Protein AF-A0A3C0J128-F1 (afdb_monomer)

Mean predicted aligned error: 6.25 Å

Radius of gyration: 17.54 Å; Cα contacts (8 Å, |Δi|>4): 218; chains: 1; bounding box: 42×37×59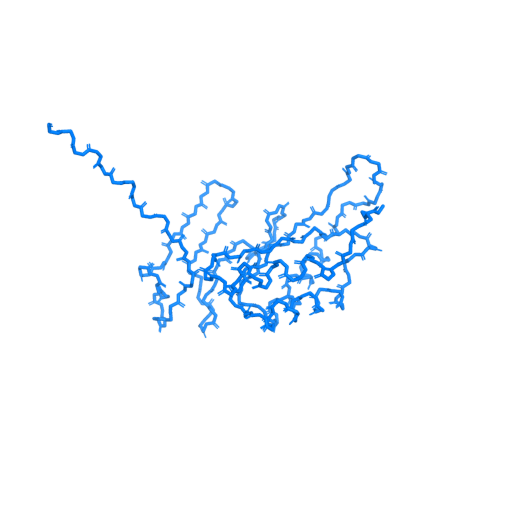 Å

Secondary structure (DSSP, 8-state):
-----HHHHHHHHHHHHHTT----EEEEE-TTTS-SHHHHHHHHHHHHHH-TTS-EEEEE---BTTB-PPPPPHHHHHHHHHHHHTT-S-EEE-SS--TTSS-EE-TTT--EEEEEETTTEEEE--BTTB-TTT--B----PPPPPPP----

Sequence (152 aa):
MCGGDLEPVLGSIRQAYESGRHVELTTLVVPGLNDSKDEMDALASWIARLSPDIPLHISRYFPSYRMTAPPTPMSTLQMCMETARARLHYVYVGNAGIPGGSDTVCPVCNETVIRRHGHARVELLLRGASCPACGAGIPVKLRGPEPTQDNN

Solvent-accessible surface area (backbone atoms only — not comparable to full-atom values): 9110 Å² total; per-residue (Å²): 133,83,94,69,70,64,63,66,54,57,52,49,54,49,51,46,44,76,69,73,45,92,61,73,46,76,47,75,34,37,69,96,75,54,55,47,68,66,52,32,39,53,51,28,49,55,45,33,73,79,38,32,76,48,36,40,35,41,32,66,35,62,62,51,92,93,49,81,58,68,52,41,53,70,68,49,53,51,51,40,50,57,47,26,48,77,46,26,60,39,54,35,33,75,78,50,96,50,89,77,20,58,37,43,48,37,83,86,78,61,49,74,30,32,47,49,58,76,96,81,42,75,47,80,51,43,54,83,54,17,34,69,88,81,59,50,78,46,100,65,85,74,82,70,80,76,78,77,81,79,88,126

Structure (mmCIF, N/CA/C/O backbone):
data_AF-A0A3C0J128-F1
#
_entry.id   AF-A0A3C0J128-F1
#
loop_
_atom_site.group_PDB
_atom_site.id
_atom_site.type_symbol
_atom_site.label_atom_id
_atom_site.label_alt_id
_atom_site.label_comp_id
_atom_site.label_asym_id
_atom_site.label_entity_id
_atom_site.label_seq_id
_atom_site.pdbx_PDB_ins_code
_atom_site.Cartn_x
_atom_site.Cartn_y
_atom_site.Cartn_z
_atom_site.occupancy
_atom_site.B_iso_or_equiv
_atom_site.auth_seq_id
_atom_site.auth_comp_id
_atom_site.auth_asym_id
_atom_site.auth_atom_id
_atom_site.pdbx_PDB_model_num
ATOM 1 N N . MET A 1 1 ? 18.105 -10.283 -10.671 1.00 49.62 1 MET A N 1
ATOM 2 C CA . MET A 1 1 ? 16.880 -10.768 -10.002 1.00 49.62 1 MET A CA 1
ATOM 3 C C . MET A 1 1 ? 17.283 -11.332 -8.649 1.00 49.62 1 MET A C 1
ATOM 5 O O . MET A 1 1 ? 18.360 -11.914 -8.571 1.00 49.62 1 MET A O 1
ATOM 9 N N . CYS A 1 2 ? 16.502 -11.099 -7.594 1.00 60.25 2 CYS A N 1
ATOM 10 C CA . CYS A 1 2 ? 16.779 -11.658 -6.267 1.00 60.25 2 CYS A CA 1
ATOM 11 C C . CYS A 1 2 ? 16.448 -13.158 -6.279 1.00 60.25 2 CYS A C 1
ATOM 13 O O . CYS A 1 2 ? 15.346 -13.520 -6.671 1.00 60.25 2 CYS A O 1
ATOM 15 N N . GLY A 1 3 ? 17.388 -14.022 -5.890 1.00 66.81 3 GLY A N 1
ATOM 16 C CA . GLY A 1 3 ? 17.231 -15.486 -5.919 1.00 66.81 3 GLY A CA 1
ATOM 17 C C . GLY A 1 3 ? 16.500 -16.066 -4.706 1.00 66.81 3 GLY A C 1
ATOM 18 O O . GLY A 1 3 ? 16.917 -17.099 -4.200 1.00 66.81 3 GLY A O 1
ATOM 19 N N . GLY A 1 4 ? 15.499 -15.357 -4.182 1.00 75.56 4 GLY A N 1
ATOM 20 C CA . GLY A 1 4 ? 14.719 -15.802 -3.027 1.00 75.56 4 GLY A CA 1
ATOM 21 C C . GLY A 1 4 ? 13.412 -16.462 -3.453 1.00 75.56 4 GLY A C 1
ATOM 22 O O . GLY A 1 4 ? 12.782 -16.014 -4.410 1.00 75.56 4 GLY A O 1
ATOM 23 N N . ASP A 1 5 ? 12.992 -17.485 -2.714 1.00 82.69 5 ASP A N 1
ATOM 24 C CA . ASP A 1 5 ? 11.693 -18.123 -2.910 1.00 82.69 5 ASP A CA 1
ATOM 25 C C . ASP A 1 5 ? 10.570 -17.272 -2.305 1.00 82.69 5 ASP A C 1
ATOM 27 O O . ASP A 1 5 ? 10.698 -16.717 -1.210 1.00 82.69 5 ASP A O 1
ATOM 31 N N . LEU A 1 6 ? 9.441 -17.191 -3.011 1.00 86.25 6 LEU A N 1
ATOM 32 C CA . LEU A 1 6 ? 8.281 -16.406 -2.585 1.00 86.25 6 LEU A CA 1
ATOM 33 C C . LEU A 1 6 ? 7.576 -17.029 -1.368 1.00 86.25 6 LEU A C 1
ATOM 35 O O . LEU A 1 6 ? 7.238 -16.322 -0.420 1.00 86.25 6 LEU A O 1
ATOM 39 N N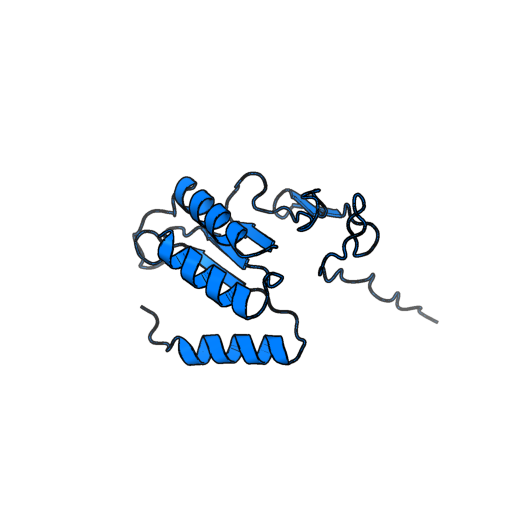 . GLU A 1 7 ? 7.389 -18.350 -1.362 1.00 88.69 7 GLU A N 1
ATOM 40 C CA . GLU A 1 7 ? 6.632 -19.061 -0.320 1.00 88.69 7 GLU A CA 1
ATOM 41 C C . GLU A 1 7 ? 7.160 -18.830 1.111 1.00 88.69 7 GLU A C 1
ATOM 43 O O . GLU A 1 7 ? 6.359 -18.503 1.991 1.00 88.69 7 GLU A O 1
ATOM 48 N N . PRO A 1 8 ? 8.481 -18.887 1.385 1.00 90.94 8 PRO A N 1
ATOM 49 C CA . PRO A 1 8 ? 9.014 -18.550 2.706 1.00 90.94 8 PRO A CA 1
ATOM 50 C C . PRO A 1 8 ? 8.688 -17.122 3.169 1.00 90.94 8 PRO A C 1
ATOM 52 O O . PRO A 1 8 ? 8.435 -16.893 4.357 1.00 90.94 8 PRO A O 1
ATOM 55 N N . VAL A 1 9 ? 8.665 -16.156 2.246 1.00 91.12 9 VAL A N 1
ATOM 56 C CA . VAL A 1 9 ? 8.330 -14.756 2.551 1.00 91.12 9 VAL A CA 1
ATOM 57 C C . VAL A 1 9 ? 6.851 -14.641 2.913 1.00 91.12 9 VAL A C 1
ATOM 59 O O . VAL A 1 9 ? 6.513 -14.074 3.953 1.00 91.12 9 VAL A O 1
ATOM 62 N N . LEU A 1 10 ? 5.972 -15.248 2.1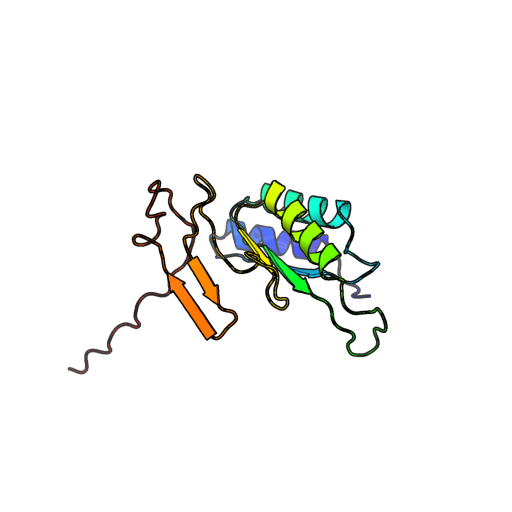10 1.00 92.50 10 LEU A N 1
ATOM 63 C CA . LEU A 1 10 ? 4.530 -15.279 2.368 1.00 92.50 10 LEU A CA 1
ATOM 64 C C . LEU A 1 10 ? 4.208 -15.975 3.701 1.00 92.50 10 LEU A C 1
ATOM 66 O O . LEU A 1 10 ? 3.385 -15.484 4.478 1.00 92.50 10 LEU A O 1
ATOM 70 N N . GLY A 1 11 ? 4.896 -17.079 4.004 1.00 93.19 11 GLY A N 1
ATOM 71 C CA . GLY A 1 11 ? 4.768 -17.796 5.273 1.00 93.19 11 GLY A CA 1
ATOM 72 C C . GLY A 1 11 ? 5.230 -16.977 6.480 1.00 93.19 11 GLY A C 1
ATOM 73 O O . GLY A 1 11 ? 4.606 -17.045 7.539 1.00 93.19 11 GLY A O 1
ATOM 74 N N . SER A 1 12 ? 6.280 -16.167 6.329 1.00 94.00 12 SER A N 1
ATOM 75 C CA . SER A 1 12 ? 6.759 -15.269 7.390 1.00 94.00 12 SER A CA 1
ATOM 76 C C . SER A 1 12 ? 5.768 -14.138 7.671 1.00 94.00 12 SER A C 1
ATOM 78 O O . SER A 1 12 ? 5.489 -13.836 8.831 1.00 94.00 12 SER A O 1
ATOM 80 N N . ILE A 1 13 ? 5.185 -13.550 6.620 1.00 94.06 13 ILE A N 1
ATOM 81 C CA . ILE A 1 13 ? 4.152 -12.510 6.749 1.00 94.06 13 ILE A CA 1
ATOM 82 C C . ILE A 1 13 ? 2.927 -13.067 7.484 1.00 94.06 13 ILE A C 1
ATOM 84 O O . ILE A 1 13 ? 2.434 -12.431 8.416 1.00 94.06 13 ILE A O 1
ATOM 88 N N . ARG A 1 14 ? 2.471 -14.273 7.114 1.00 94.50 14 ARG A N 1
ATOM 89 C CA . ARG A 1 14 ? 1.342 -14.938 7.780 1.00 94.50 14 ARG A CA 1
ATOM 90 C C . ARG A 1 14 ? 1.614 -15.155 9.268 1.00 94.50 14 ARG A C 1
ATOM 92 O O . ARG A 1 14 ? 0.801 -14.749 10.088 1.00 94.50 14 ARG A O 1
ATOM 99 N N . GLN A 1 15 ? 2.768 -15.722 9.617 1.00 96.12 15 GLN A N 1
ATOM 100 C CA . GLN A 1 15 ? 3.140 -15.957 11.017 1.00 96.12 15 GLN A CA 1
ATOM 101 C C . GLN A 1 15 ? 3.226 -14.655 11.824 1.00 96.12 15 GLN A C 1
ATOM 103 O O . GLN A 1 15 ? 2.770 -14.598 12.967 1.00 96.12 15 GLN A O 1
ATOM 108 N N . ALA A 1 16 ? 3.786 -13.590 11.240 1.00 95.06 16 ALA A N 1
ATOM 109 C CA . ALA A 1 16 ? 3.842 -12.287 11.892 1.00 95.06 16 ALA A CA 1
ATOM 110 C C . ALA A 1 16 ? 2.430 -11.756 12.186 1.00 95.06 16 ALA A C 1
ATOM 112 O O . ALA A 1 16 ? 2.158 -11.364 13.323 1.00 95.06 16 ALA A O 1
ATOM 113 N N . TYR A 1 17 ? 1.530 -11.822 11.204 1.00 94.31 17 TYR A N 1
ATOM 114 C CA . TYR A 1 17 ? 0.134 -11.419 11.357 1.00 94.31 17 TYR A CA 1
ATOM 115 C C . TYR A 1 17 ? -0.605 -12.252 12.420 1.00 94.31 17 TYR A C 1
ATOM 117 O O . TYR A 1 17 ? -1.172 -11.692 13.357 1.00 94.31 17 TYR A O 1
ATOM 125 N N . GLU A 1 18 ? -0.527 -13.584 12.343 1.00 94.56 18 GLU A N 1
ATOM 126 C CA . GLU A 1 18 ? -1.186 -14.512 13.280 1.00 94.56 18 GLU A CA 1
ATOM 127 C C . GLU A 1 18 ? -0.684 -14.359 14.722 1.00 94.56 18 GLU A C 1
ATOM 129 O O . GLU A 1 18 ? -1.421 -14.602 15.674 1.00 94.56 18 GLU A O 1
ATOM 134 N N . SER A 1 19 ? 0.551 -13.884 14.906 1.00 95.62 19 SER A N 1
ATOM 135 C CA . SER A 1 19 ? 1.106 -13.588 16.230 1.00 95.62 19 SER A CA 1
ATOM 136 C C . SER A 1 19 ? 0.573 -12.297 16.876 1.00 95.62 19 SER A C 1
ATOM 138 O O . SER A 1 19 ? 1.052 -11.903 17.940 1.00 95.62 19 SER A O 1
ATOM 140 N N . GLY A 1 20 ? -0.379 -11.608 16.235 1.00 91.44 20 GLY A N 1
ATOM 141 C CA . GLY A 1 20 ? -0.972 -10.360 16.725 1.00 91.44 20 GLY A CA 1
ATOM 142 C C . GLY A 1 20 ? -0.064 -9.135 16.584 1.00 91.44 20 GLY A C 1
ATOM 143 O O . GLY A 1 20 ? -0.335 -8.090 17.181 1.00 91.44 20 GLY A O 1
ATOM 144 N N . ARG A 1 21 ? 1.029 -9.245 15.816 1.00 90.62 21 ARG A N 1
ATOM 145 C CA . ARG A 1 21 ? 1.922 -8.117 15.530 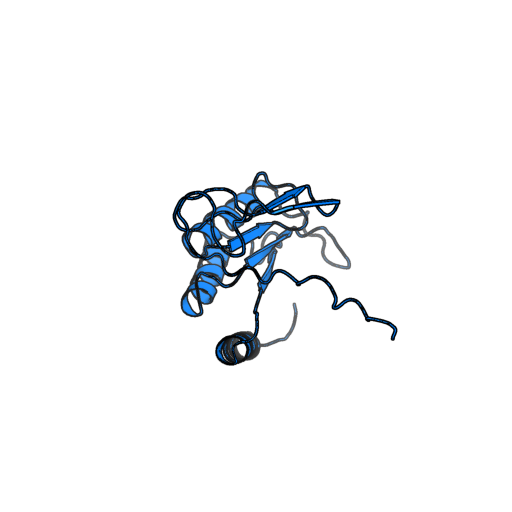1.00 90.62 21 ARG A CA 1
ATOM 146 C C . ARG A 1 21 ? 1.314 -7.223 14.457 1.00 90.62 21 ARG A C 1
ATOM 148 O O . ARG A 1 21 ? 0.620 -7.683 13.556 1.00 90.62 21 ARG A O 1
ATOM 155 N N . HIS A 1 22 ? 1.620 -5.932 14.545 1.00 90.44 22 HIS A N 1
ATOM 156 C CA . HIS A 1 22 ? 1.278 -4.984 13.489 1.00 90.44 22 HIS A CA 1
ATOM 157 C C . HIS A 1 22 ? 2.111 -5.285 12.241 1.00 90.44 22 HIS A C 1
ATOM 159 O O . HIS A 1 22 ? 3.338 -5.354 12.328 1.00 90.44 22 HIS A O 1
ATOM 165 N N . VAL A 1 23 ? 1.444 -5.479 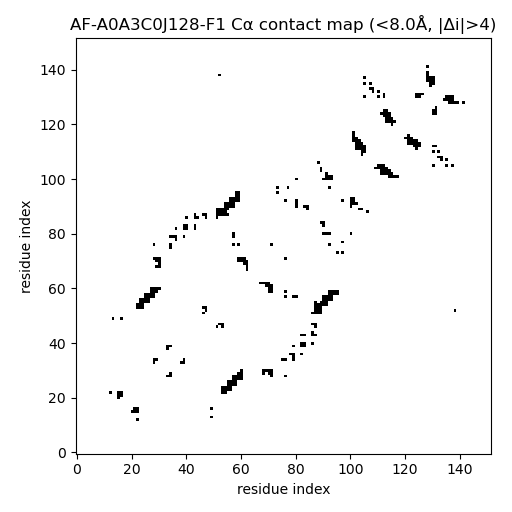11.104 1.00 94.19 23 VAL A N 1
ATOM 166 C CA . VAL A 1 23 ? 2.069 -5.792 9.815 1.00 94.19 23 VAL A CA 1
ATOM 167 C C . VAL A 1 23 ? 1.643 -4.740 8.804 1.00 94.19 23 VAL A C 1
ATOM 169 O O . VAL A 1 23 ? 0.455 -4.484 8.631 1.00 94.19 23 VAL A O 1
ATOM 172 N N . GLU A 1 24 ? 2.623 -4.170 8.114 1.00 95.00 24 GLU A N 1
ATOM 173 C CA . GLU A 1 24 ? 2.425 -3.329 6.936 1.00 95.00 24 GLU A CA 1
ATOM 174 C C . GLU A 1 24 ? 3.303 -3.873 5.813 1.00 95.00 24 GLU A C 1
ATOM 176 O O . GLU A 1 24 ? 4.406 -4.370 6.062 1.00 95.00 24 GLU A O 1
ATOM 181 N N . LEU A 1 25 ? 2.814 -3.798 4.579 1.00 96.62 25 LEU A N 1
ATOM 182 C CA . LEU A 1 25 ? 3.517 -4.301 3.405 1.00 96.62 25 LEU A CA 1
ATOM 183 C C . LEU A 1 25 ? 3.860 -3.150 2.472 1.00 96.62 25 LEU A C 1
ATOM 185 O O . LEU A 1 25 ? 3.071 -2.227 2.302 1.00 96.62 25 LEU A O 1
ATOM 189 N N . THR A 1 26 ? 5.020 -3.232 1.829 1.00 96.50 26 THR A N 1
ATOM 190 C CA . THR A 1 26 ? 5.464 -2.241 0.847 1.00 96.50 26 THR A CA 1
ATOM 191 C C . THR A 1 26 ? 5.866 -2.943 -0.438 1.00 96.50 26 THR A C 1
ATOM 193 O O . THR A 1 26 ? 6.633 -3.903 -0.401 1.00 96.50 26 THR A O 1
ATOM 196 N N . THR A 1 27 ? 5.393 -2.445 -1.578 1.00 96.44 27 THR A N 1
ATOM 197 C CA . THR A 1 27 ? 5.796 -2.912 -2.906 1.00 96.44 27 THR A CA 1
ATOM 198 C C . THR A 1 27 ? 6.395 -1.770 -3.721 1.00 96.44 27 THR A C 1
ATOM 200 O O . THR A 1 27 ? 5.840 -0.672 -3.790 1.00 96.44 27 THR A O 1
ATOM 203 N N . LEU A 1 28 ? 7.556 -2.015 -4.329 1.00 96.44 28 LEU A N 1
ATOM 204 C CA . LEU A 1 28 ? 8.165 -1.114 -5.303 1.00 96.44 28 LEU A CA 1
ATOM 205 C C . LEU A 1 28 ? 7.653 -1.499 -6.690 1.00 96.44 28 LEU A C 1
ATOM 207 O O . LEU A 1 28 ? 7.907 -2.612 -7.143 1.00 96.44 28 LEU A O 1
ATOM 211 N N . VAL A 1 29 ? 6.954 -0.590 -7.364 1.00 97.06 29 VAL A N 1
ATOM 212 C CA . VAL A 1 29 ? 6.400 -0.841 -8.700 1.00 97.06 29 VAL A CA 1
ATOM 213 C C . VAL A 1 29 ? 7.437 -0.459 -9.741 1.00 97.06 29 VAL A C 1
ATOM 215 O O . VAL A 1 29 ? 7.766 0.719 -9.872 1.00 97.06 29 VAL A O 1
ATOM 218 N N . VAL A 1 30 ? 7.942 -1.436 -10.484 1.00 95.69 30 VAL A N 1
ATOM 219 C CA . VAL A 1 30 ? 8.984 -1.274 -11.498 1.00 95.69 30 VAL A CA 1
ATOM 220 C C . VAL A 1 30 ? 8.401 -1.540 -12.891 1.00 95.69 30 VAL A C 1
ATOM 222 O O . VAL A 1 30 ? 7.832 -2.615 -13.103 1.00 95.69 30 VAL A O 1
ATOM 225 N N . PRO A 1 31 ? 8.569 -0.609 -13.853 1.00 94.94 31 PRO A N 1
ATOM 226 C CA . PRO A 1 31 ? 8.048 -0.776 -15.206 1.00 94.94 31 PRO A CA 1
ATOM 227 C C . PRO A 1 31 ? 8.485 -2.073 -15.885 1.00 94.94 31 PRO A C 1
ATOM 229 O O . PRO A 1 31 ? 9.679 -2.376 -15.937 1.00 94.94 31 PRO A O 1
ATOM 232 N N . GLY A 1 32 ? 7.516 -2.812 -16.426 1.00 93.25 32 GLY A N 1
ATOM 233 C CA . GLY A 1 32 ? 7.733 -4.064 -17.147 1.00 93.25 32 GLY A CA 1
ATOM 234 C C . GLY A 1 32 ? 8.066 -5.272 -16.268 1.00 93.25 32 GLY A C 1
ATOM 235 O O . GLY A 1 32 ? 8.383 -6.324 -16.819 1.00 93.25 32 GLY A O 1
ATOM 236 N N . LEU A 1 33 ? 8.026 -5.144 -14.933 1.00 93.81 33 LEU A N 1
ATOM 237 C CA . LEU A 1 33 ? 8.275 -6.256 -14.006 1.00 93.81 33 LEU A CA 1
ATOM 238 C C . LEU A 1 33 ? 7.043 -6.618 -13.174 1.00 93.81 33 LEU A C 1
ATOM 240 O O . LEU A 1 33 ? 6.659 -7.779 -13.147 1.00 93.81 33 LEU A O 1
ATOM 244 N N . ASN A 1 34 ? 6.447 -5.649 -12.480 1.00 95.12 34 ASN A N 1
ATOM 245 C CA . ASN A 1 34 ? 5.324 -5.873 -11.557 1.00 95.12 34 ASN A CA 1
ATOM 246 C C . ASN A 1 34 ? 4.313 -4.714 -11.573 1.00 95.12 34 ASN A C 1
ATOM 248 O O . ASN A 1 34 ? 3.648 -4.433 -10.577 1.00 95.12 34 ASN A O 1
ATOM 252 N N . ASP A 1 35 ? 4.236 -3.998 -12.692 1.00 96.44 35 ASP A N 1
ATOM 253 C CA . ASP A 1 35 ? 3.428 -2.794 -12.869 1.00 96.44 35 ASP A CA 1
ATOM 254 C C . ASP A 1 35 ? 2.118 -3.037 -13.630 1.00 96.44 35 ASP A C 1
ATOM 256 O O . ASP A 1 35 ? 1.439 -2.091 -14.035 1.00 96.44 35 ASP A O 1
ATOM 260 N N . SER A 1 36 ? 1.746 -4.306 -13.812 1.00 97.88 36 SER A N 1
ATOM 261 C CA . SER A 1 36 ? 0.480 -4.684 -14.428 1.00 97.88 36 SER A CA 1
ATOM 262 C C . SER A 1 36 ? -0.671 -4.644 -13.418 1.00 97.88 36 SER A C 1
ATOM 264 O O . SER A 1 36 ? -0.492 -4.774 -12.202 1.00 97.88 36 SER A O 1
ATOM 266 N N . LYS A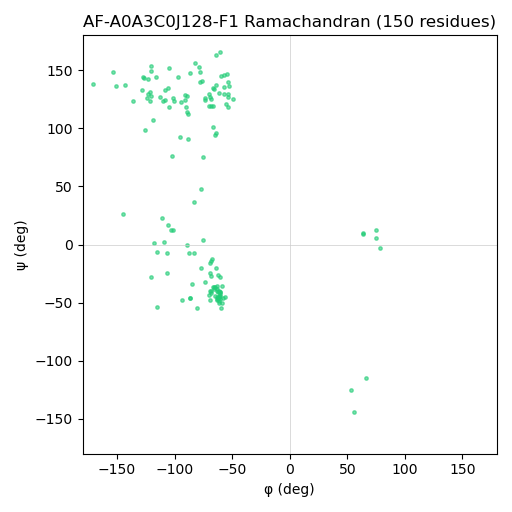 1 37 ? -1.889 -4.483 -13.943 1.00 98.00 37 LYS A N 1
ATOM 267 C CA . LYS A 1 37 ? -3.116 -4.553 -13.145 1.00 98.00 37 LYS A CA 1
ATOM 268 C C . LYS A 1 37 ? -3.278 -5.921 -12.483 1.00 98.00 37 LYS A C 1
ATOM 270 O O . LYS A 1 37 ? -3.630 -5.984 -11.311 1.00 98.00 37 LYS A O 1
ATOM 275 N N . ASP A 1 38 ? -2.998 -6.989 -13.223 1.00 98.12 38 ASP A N 1
ATOM 276 C CA . ASP A 1 38 ? -3.191 -8.362 -12.754 1.00 98.12 38 ASP A CA 1
ATOM 277 C C . ASP A 1 38 ? -2.207 -8.717 -11.633 1.00 98.12 38 ASP A C 1
ATOM 279 O O . ASP A 1 38 ? -2.608 -9.312 -10.636 1.00 98.12 38 ASP A O 1
ATOM 283 N N . GLU A 1 39 ? -0.948 -8.275 -11.736 1.00 97.88 39 GLU A N 1
ATOM 284 C CA . GLU A 1 39 ? 0.050 -8.423 -10.666 1.00 97.88 39 GLU A CA 1
ATOM 285 C C . GLU A 1 39 ? -0.397 -7.703 -9.387 1.00 97.88 39 GLU A C 1
ATOM 287 O O . GLU A 1 39 ? -0.335 -8.258 -8.286 1.00 97.88 39 GLU A O 1
ATOM 292 N N . MET A 1 40 ? -0.908 -6.475 -9.520 1.00 98.44 40 MET A N 1
ATOM 293 C CA . MET A 1 40 ? -1.387 -5.709 -8.372 1.00 98.44 40 MET A CA 1
ATOM 294 C C . MET A 1 40 ? -2.666 -6.300 -7.761 1.00 98.44 40 MET A C 1
ATOM 296 O O . MET A 1 40 ? -2.773 -6.354 -6.536 1.00 98.44 40 MET A O 1
ATOM 300 N N . ASP A 1 41 ? -3.620 -6.776 -8.571 1.00 98.50 41 ASP A N 1
ATOM 301 C CA . ASP A 1 41 ? -4.823 -7.452 -8.061 1.00 98.50 41 ASP A CA 1
ATOM 302 C C . ASP A 1 41 ? -4.468 -8.775 -7.377 1.00 98.50 41 ASP A C 1
ATOM 304 O O . ASP A 1 41 ? -5.029 -9.078 -6.324 1.00 98.50 41 ASP A O 1
ATOM 308 N N . ALA A 1 42 ? -3.506 -9.536 -7.907 1.00 98.19 42 ALA A N 1
ATOM 309 C CA . ALA A 1 42 ? -3.031 -10.771 -7.290 1.00 98.19 42 ALA A CA 1
ATOM 310 C C . ALA A 1 42 ? -2.389 -10.508 -5.919 1.00 98.19 42 ALA A C 1
ATOM 312 O O . ALA A 1 42 ? -2.739 -11.177 -4.940 1.00 98.19 42 ALA A O 1
ATOM 313 N N . LEU A 1 43 ? -1.514 -9.498 -5.828 1.00 98.12 43 LEU A N 1
ATOM 314 C CA . LEU A 1 43 ? -0.916 -9.053 -4.568 1.00 98.12 43 LEU A CA 1
ATOM 315 C C . LEU A 1 43 ? -1.993 -8.596 -3.578 1.00 98.12 43 LEU A C 1
ATOM 317 O O . LEU A 1 43 ? -2.066 -9.113 -2.463 1.00 98.12 43 LEU A O 1
ATOM 321 N N . ALA A 1 44 ? -2.856 -7.663 -3.979 1.00 98.44 44 ALA A N 1
ATOM 322 C CA . ALA A 1 44 ? -3.881 -7.102 -3.105 1.00 98.44 44 ALA A CA 1
ATOM 323 C C . ALA A 1 44 ? -4.896 -8.164 -2.652 1.00 98.44 44 ALA A C 1
ATOM 325 O O . ALA A 1 44 ? -5.276 -8.198 -1.484 1.00 98.44 44 ALA A O 1
ATOM 326 N N . SER A 1 45 ? -5.272 -9.090 -3.538 1.00 98.38 45 SER A N 1
ATOM 327 C CA . SER A 1 45 ? -6.133 -10.229 -3.209 1.00 98.38 45 SER A CA 1
ATOM 328 C C . SER A 1 45 ? -5.463 -11.199 -2.240 1.00 98.38 45 SER A C 1
ATOM 330 O O . SER A 1 45 ? -6.134 -11.760 -1.375 1.00 98.38 45 SER A O 1
ATOM 332 N N . TRP A 1 46 ? -4.151 -11.420 -2.361 1.00 98.00 46 TRP A N 1
ATOM 333 C CA . TRP A 1 46 ? -3.414 -12.239 -1.401 1.00 98.00 46 TRP A CA 1
ATOM 334 C C . TRP A 1 46 ? -3.395 -11.602 -0.011 1.00 98.00 46 TRP A C 1
ATOM 336 O O . TRP A 1 46 ? -3.684 -12.289 0.969 1.00 98.00 46 TRP A O 1
ATOM 346 N N . ILE A 1 47 ? -3.149 -10.293 0.067 1.00 98.19 47 ILE A N 1
ATOM 347 C CA . ILE A 1 47 ? -3.176 -9.541 1.327 1.00 98.19 47 ILE A CA 1
ATOM 348 C C . ILE A 1 47 ? -4.581 -9.579 1.939 1.00 98.19 47 ILE A C 1
ATOM 350 O O . ILE A 1 47 ? -4.725 -9.911 3.113 1.00 98.19 47 ILE A O 1
ATOM 354 N N . ALA A 1 48 ? -5.623 -9.336 1.139 1.00 97.88 48 ALA A N 1
ATOM 355 C CA . ALA A 1 48 ? -7.011 -9.323 1.597 1.00 97.88 48 ALA A CA 1
ATOM 356 C C . ALA A 1 48 ? -7.472 -10.672 2.179 1.00 97.88 48 ALA A C 1
ATOM 358 O O . ALA A 1 48 ? -8.326 -10.691 3.063 1.00 97.88 48 ALA A O 1
ATOM 359 N N . ARG A 1 49 ? -6.893 -11.801 1.729 1.00 97.25 49 ARG A N 1
ATOM 360 C CA . ARG A 1 49 ? -7.139 -13.126 2.332 1.00 97.25 49 ARG A CA 1
ATOM 361 C C . ARG A 1 49 ? -6.560 -13.268 3.740 1.00 97.25 49 ARG A C 1
ATOM 363 O O . ARG A 1 49 ? -7.071 -14.086 4.496 1.00 97.25 49 ARG A O 1
ATOM 370 N N . LEU A 1 50 ? -5.504 -12.524 4.077 1.00 95.88 50 LEU A N 1
ATOM 371 C CA . LEU A 1 50 ? -5.009 -12.428 5.453 1.00 95.88 50 LEU A CA 1
ATOM 372 C C . LEU A 1 50 ? -5.851 -11.426 6.243 1.00 95.88 50 LEU A C 1
ATOM 374 O O . LEU A 1 50 ? -6.395 -11.772 7.286 1.00 95.88 50 LEU A O 1
ATOM 378 N N . SER A 1 51 ? -5.980 -10.201 5.733 1.00 96.50 51 SER A N 1
ATOM 379 C CA . SER A 1 51 ? -6.942 -9.208 6.205 1.00 96.50 51 SER A CA 1
ATOM 380 C C . SER A 1 51 ? -6.976 -7.995 5.263 1.00 96.50 51 SER A C 1
ATOM 382 O O . SER A 1 51 ? -5.912 -7.511 4.863 1.00 96.50 51 SER A O 1
ATOM 384 N N . PRO A 1 52 ? -8.165 -7.443 4.948 1.00 96.88 52 PRO A N 1
ATOM 385 C CA . PRO A 1 52 ? -8.287 -6.210 4.166 1.00 96.88 52 PRO A CA 1
ATOM 386 C C . PRO A 1 52 ? -7.776 -4.962 4.907 1.00 96.88 52 PRO A C 1
ATOM 388 O O . PRO A 1 52 ? -7.592 -3.915 4.283 1.00 96.88 52 PRO A O 1
ATOM 391 N N . ASP A 1 53 ? -7.533 -5.068 6.219 1.00 95.75 53 ASP A N 1
ATOM 392 C CA . ASP A 1 53 ? -7.023 -3.983 7.061 1.00 95.75 53 ASP A CA 1
ATOM 393 C C . ASP A 1 53 ? -5.490 -3.899 7.084 1.00 95.75 53 ASP A C 1
ATOM 395 O O . ASP A 1 53 ? -4.955 -2.942 7.643 1.00 95.75 53 ASP A O 1
ATOM 399 N N . ILE A 1 54 ? -4.769 -4.864 6.494 1.00 96.06 54 ILE A N 1
ATOM 400 C CA . ILE A 1 54 ? -3.304 -4.794 6.378 1.00 96.06 54 ILE A CA 1
ATOM 401 C C . ILE A 1 54 ? -2.943 -3.664 5.402 1.00 96.06 54 ILE A C 1
ATOM 403 O O . ILE A 1 54 ? -3.302 -3.744 4.223 1.00 96.06 54 ILE A O 1
ATOM 407 N N . PRO A 1 55 ? -2.208 -2.625 5.843 1.00 96.44 55 PRO A N 1
ATOM 408 C CA . PRO A 1 55 ? -1.822 -1.534 4.964 1.00 96.44 55 PRO A CA 1
ATOM 409 C C . PRO A 1 55 ? -0.854 -1.973 3.865 1.00 96.44 55 PRO A C 1
ATOM 411 O O . PRO A 1 55 ? 0.153 -2.632 4.143 1.00 96.44 55 PRO A O 1
ATOM 414 N N . LEU A 1 56 ? -1.123 -1.533 2.633 1.00 97.75 56 LEU A N 1
ATOM 415 C CA . LEU A 1 56 ? -0.208 -1.663 1.501 1.00 97.75 56 LEU A CA 1
ATOM 416 C C . LEU A 1 56 ? 0.346 -0.293 1.097 1.00 97.75 56 LEU A C 1
ATOM 418 O O . LEU A 1 56 ? -0.397 0.619 0.738 1.00 97.75 56 LEU A O 1
ATOM 422 N N . HIS A 1 57 ? 1.668 -0.173 1.084 1.00 96.88 57 HIS A N 1
ATOM 423 C CA . HIS A 1 57 ? 2.396 0.984 0.580 1.00 96.88 57 HIS A CA 1
ATOM 424 C C . HIS A 1 57 ? 2.953 0.696 -0.809 1.00 96.88 57 HIS A C 1
ATOM 426 O O . HIS A 1 57 ? 3.695 -0.258 -1.026 1.00 96.88 57 HIS A O 1
ATOM 432 N N . ILE A 1 58 ? 2.634 1.561 -1.756 1.00 97.50 58 ILE A N 1
ATOM 433 C CA . ILE A 1 58 ? 3.133 1.528 -3.122 1.00 97.50 58 ILE A CA 1
ATOM 434 C C . ILE A 1 58 ? 4.248 2.565 -3.238 1.00 97.50 58 ILE A C 1
ATOM 436 O O . ILE A 1 58 ? 4.066 3.752 -2.956 1.00 97.50 58 ILE A O 1
ATOM 440 N N . SER A 1 59 ? 5.419 2.105 -3.663 1.00 95.75 59 SER A N 1
ATOM 441 C CA . SER A 1 59 ? 6.575 2.946 -3.946 1.00 95.75 59 SER A CA 1
ATOM 442 C C . SER A 1 59 ? 6.820 3.033 -5.446 1.00 95.75 59 SER A C 1
ATOM 444 O O . SER A 1 59 ? 6.862 2.031 -6.158 1.00 95.75 59 SER A O 1
ATOM 446 N N . ARG A 1 60 ? 7.030 4.256 -5.918 1.00 95.94 60 ARG A N 1
ATOM 447 C CA . ARG A 1 60 ? 7.501 4.589 -7.253 1.00 95.94 60 ARG A CA 1
ATOM 448 C C . ARG A 1 60 ? 8.959 4.199 -7.411 1.00 95.94 60 ARG A C 1
ATOM 450 O O . ARG A 1 60 ? 9.803 4.592 -6.604 1.00 95.94 60 ARG A O 1
ATOM 457 N N . TYR A 1 61 ? 9.251 3.482 -8.483 1.00 95.81 61 TYR A N 1
ATOM 458 C CA . TYR A 1 61 ? 10.613 3.238 -8.907 1.00 95.81 61 TYR A CA 1
ATOM 459 C C . TYR A 1 61 ? 11.205 4.474 -9.588 1.00 95.81 61 TYR A C 1
ATOM 461 O O . TYR A 1 61 ? 10.546 5.164 -10.372 1.00 95.81 61 TYR A O 1
ATOM 469 N N . PHE A 1 62 ? 12.481 4.711 -9.298 1.00 93.88 62 PHE A N 1
ATOM 470 C CA . PHE A 1 62 ? 13.348 5.643 -10.001 1.00 93.88 62 PHE A CA 1
ATOM 471 C C . PHE A 1 62 ? 14.613 4.883 -10.425 1.00 93.88 62 PHE A C 1
ATOM 473 O O . PHE A 1 62 ? 15.074 4.034 -9.653 1.00 93.88 62 PHE A O 1
ATOM 480 N N . PRO A 1 63 ? 15.186 5.181 -11.608 1.00 91.12 63 PRO A N 1
ATOM 481 C CA . PRO A 1 63 ? 16.431 4.581 -12.061 1.00 91.12 63 PRO A CA 1
ATOM 482 C C . PRO A 1 63 ? 17.497 4.665 -10.974 1.00 91.12 63 PRO A C 1
ATOM 484 O O . PRO A 1 63 ? 17.781 5.739 -10.444 1.00 91.12 63 PRO A O 1
ATOM 487 N N . SER A 1 64 ? 18.060 3.517 -10.618 1.00 86.12 64 SER A N 1
ATOM 488 C CA . SER A 1 64 ? 19.073 3.421 -9.577 1.00 86.12 64 SER A CA 1
ATOM 489 C C . SER A 1 64 ? 19.961 2.210 -9.818 1.00 86.12 64 SER A C 1
ATOM 491 O O . SER A 1 64 ? 19.525 1.175 -10.338 1.00 86.12 64 SER A O 1
ATOM 493 N N . TYR A 1 65 ? 21.224 2.346 -9.418 1.00 86.06 65 TYR A N 1
ATOM 494 C CA . TYR A 1 65 ? 22.256 1.332 -9.582 1.00 86.06 65 TYR A CA 1
ATOM 495 C C . TYR A 1 65 ? 22.382 0.858 -11.046 1.00 86.06 65 TYR A C 1
ATOM 497 O O . TYR A 1 65 ? 22.609 1.668 -11.939 1.00 86.06 65 TYR A O 1
ATOM 505 N N . ARG A 1 66 ? 22.274 -0.452 -11.302 1.00 86.69 66 ARG A N 1
ATOM 506 C CA . ARG A 1 66 ? 22.416 -1.075 -12.630 1.00 86.69 66 ARG A CA 1
ATOM 507 C C . ARG A 1 66 ? 21.107 -1.163 -13.419 1.00 86.69 66 ARG A C 1
ATOM 509 O O . ARG A 1 66 ? 21.114 -1.708 -14.518 1.00 86.69 66 ARG A O 1
ATOM 516 N N . MET A 1 67 ? 19.985 -0.699 -12.869 1.00 85.94 67 MET A N 1
ATOM 517 C CA . MET A 1 67 ? 18.703 -0.753 -13.569 1.00 85.94 67 MET A CA 1
ATOM 518 C C . MET A 1 67 ? 18.473 0.526 -14.376 1.00 85.94 67 MET A C 1
ATOM 520 O O . MET A 1 67 ? 18.568 1.630 -13.845 1.00 85.94 67 MET A O 1
ATOM 524 N N . THR A 1 68 ? 18.149 0.350 -15.657 1.00 90.69 68 THR A N 1
ATOM 525 C CA . THR A 1 68 ? 18.003 1.428 -16.649 1.00 90.69 68 THR A CA 1
ATOM 526 C C . THR A 1 68 ? 16.557 1.682 -17.068 1.00 90.69 68 THR A C 1
ATOM 528 O O . THR A 1 68 ? 16.317 2.512 -17.943 1.00 90.69 68 THR A O 1
ATOM 531 N N . ALA A 1 69 ? 15.592 0.960 -16.488 1.00 91.31 69 ALA A N 1
ATOM 532 C CA . ALA A 1 69 ? 14.178 1.220 -16.732 1.00 91.31 69 ALA A CA 1
ATOM 533 C C . ALA A 1 69 ? 13.851 2.681 -16.367 1.00 91.31 69 ALA A C 1
ATOM 535 O O . ALA A 1 69 ? 14.451 3.216 -15.433 1.00 91.31 69 ALA A O 1
ATOM 536 N N . PRO A 1 70 ? 12.930 3.353 -17.078 1.00 93.75 70 PRO A N 1
ATOM 537 C CA . PRO A 1 70 ? 12.513 4.700 -16.706 1.00 93.75 70 PRO A CA 1
ATOM 538 C C . PRO A 1 70 ? 11.811 4.697 -15.335 1.00 93.75 70 PRO A C 1
ATOM 540 O O . PRO A 1 70 ? 11.364 3.643 -14.871 1.00 93.75 70 PRO A O 1
ATOM 543 N N . PRO A 1 71 ? 11.664 5.865 -14.677 1.00 95.81 71 PRO A N 1
ATOM 544 C CA . PRO A 1 71 ? 10.821 5.963 -13.492 1.00 95.81 71 PRO A CA 1
ATOM 545 C C . PRO A 1 71 ? 9.407 5.460 -13.785 1.00 95.81 71 PRO A C 1
ATOM 547 O O . PRO A 1 71 ? 8.886 5.697 -14.878 1.00 95.81 71 PRO A O 1
ATOM 550 N N . THR A 1 72 ? 8.748 4.851 -12.798 1.00 96.75 72 THR A N 1
ATOM 551 C CA . THR A 1 72 ? 7.360 4.396 -12.970 1.00 96.75 72 THR A CA 1
ATOM 552 C C . THR A 1 72 ? 6.477 5.571 -13.379 1.00 96.75 72 THR A C 1
ATOM 554 O O . THR A 1 72 ? 6.540 6.623 -12.723 1.00 96.75 72 THR A O 1
ATOM 557 N N . PRO A 1 73 ? 5.666 5.451 -14.443 1.00 96.25 73 PRO A N 1
ATOM 558 C CA . PRO A 1 73 ? 4.720 6.495 -14.806 1.00 96.25 73 PRO A CA 1
ATOM 559 C C . PRO A 1 73 ? 3.723 6.761 -13.674 1.00 96.25 73 PRO A C 1
ATOM 561 O O . PRO A 1 73 ? 3.298 5.847 -12.968 1.00 96.25 73 PRO A O 1
ATOM 564 N N . MET A 1 74 ? 3.317 8.022 -13.511 1.00 95.81 74 MET A N 1
ATOM 565 C CA . MET A 1 74 ? 2.325 8.395 -12.492 1.00 95.81 74 MET A CA 1
ATOM 566 C C . MET A 1 74 ? 0.968 7.726 -12.746 1.00 95.81 74 MET A C 1
ATOM 568 O O . MET A 1 74 ? 0.312 7.302 -11.800 1.00 95.81 74 MET A O 1
ATOM 572 N N . SER A 1 75 ? 0.584 7.572 -14.016 1.00 96.06 75 SER A N 1
ATOM 573 C CA . SER A 1 75 ? -0.630 6.858 -14.425 1.00 96.06 75 SER A CA 1
ATOM 574 C C . SER A 1 75 ? -0.612 5.388 -14.003 1.00 96.06 75 SER A C 1
ATOM 576 O O . SER A 1 75 ? -1.618 4.875 -13.524 1.00 96.06 75 SER A O 1
ATOM 578 N N . THR A 1 76 ? 0.538 4.722 -14.121 1.00 96.69 76 THR A N 1
ATOM 579 C CA . THR A 1 76 ? 0.725 3.337 -13.672 1.00 96.69 76 THR A CA 1
ATOM 580 C C . THR A 1 76 ? 0.540 3.216 -12.162 1.00 96.69 76 THR A C 1
ATOM 582 O O . THR A 1 76 ? -0.191 2.349 -11.699 1.00 96.69 76 THR A O 1
ATOM 585 N N . LEU A 1 77 ? 1.129 4.126 -11.382 1.00 96.69 77 LEU A N 1
ATOM 586 C CA . LEU A 1 77 ? 0.948 4.146 -9.927 1.00 96.69 77 LEU A CA 1
ATOM 587 C C . LEU A 1 77 ? -0.505 4.402 -9.521 1.00 96.69 77 LEU A C 1
ATOM 589 O O . LEU A 1 77 ? -0.989 3.776 -8.581 1.00 96.69 77 LEU A O 1
ATOM 593 N N . GLN A 1 78 ? -1.198 5.298 -10.228 1.00 95.94 78 GLN A N 1
ATOM 594 C CA . GLN A 1 78 ? -2.616 5.554 -9.996 1.00 95.94 78 GLN A CA 1
ATOM 595 C C . GLN A 1 78 ? -3.457 4.300 -10.271 1.00 95.94 78 GLN A C 1
ATOM 597 O O . GLN A 1 78 ? -4.257 3.914 -9.421 1.00 95.94 78 GLN A O 1
ATOM 602 N N . MET A 1 79 ? -3.210 3.611 -11.389 1.00 97.31 79 MET A N 1
ATOM 603 C CA . MET A 1 79 ? -3.857 2.335 -11.707 1.00 97.31 79 MET A CA 1
ATOM 604 C C . MET A 1 79 ? -3.598 1.284 -10.620 1.00 97.31 79 MET A C 1
ATOM 606 O O . MET A 1 79 ? -4.537 0.629 -10.164 1.00 97.31 79 MET A O 1
ATOM 610 N N . CYS A 1 80 ? -2.351 1.140 -10.160 1.00 97.75 80 CYS A N 1
ATOM 611 C CA . CYS A 1 80 ? -2.014 0.203 -9.092 1.00 97.75 80 CYS A CA 1
ATOM 612 C C . CYS A 1 80 ? -2.753 0.540 -7.788 1.00 97.75 80 CYS A C 1
ATOM 614 O O . CYS A 1 80 ? -3.307 -0.348 -7.144 1.00 97.75 80 CYS A O 1
ATOM 616 N N . MET A 1 81 ? -2.794 1.823 -7.417 1.00 96.62 81 MET A N 1
ATOM 617 C CA . MET A 1 81 ? -3.496 2.295 -6.224 1.00 96.62 81 MET A CA 1
ATOM 618 C C . MET A 1 81 ? -4.996 1.991 -6.297 1.00 96.62 81 MET A C 1
ATOM 620 O O . MET A 1 81 ? -5.552 1.441 -5.349 1.00 96.62 81 MET A O 1
ATOM 624 N N . GLU A 1 82 ? -5.650 2.322 -7.409 1.00 96.38 82 GLU A N 1
ATOM 625 C CA . GLU A 1 82 ? -7.079 2.062 -7.623 1.00 96.38 82 GLU A CA 1
ATOM 626 C C . GLU A 1 82 ? -7.387 0.558 -7.609 1.00 96.38 82 GLU A C 1
ATOM 628 O O . GLU A 1 82 ? -8.349 0.127 -6.975 1.00 96.38 82 GLU A O 1
ATOM 633 N N . THR A 1 83 ? -6.525 -0.250 -8.231 1.00 98.19 83 THR A N 1
ATOM 634 C CA . THR A 1 83 ? -6.656 -1.713 -8.255 1.00 98.19 83 THR A CA 1
ATOM 635 C C . THR A 1 83 ? -6.544 -2.307 -6.853 1.00 98.19 83 THR A C 1
ATOM 637 O O . THR A 1 83 ? -7.400 -3.088 -6.444 1.00 98.19 83 THR A O 1
ATOM 640 N N . ALA A 1 84 ? -5.543 -1.899 -6.072 1.00 97.94 84 ALA A N 1
ATOM 641 C CA . ALA A 1 84 ? -5.375 -2.388 -4.707 1.00 97.94 84 ALA A CA 1
ATOM 642 C C . ALA A 1 84 ? -6.515 -1.937 -3.774 1.00 97.94 84 ALA A C 1
ATOM 644 O O . ALA A 1 84 ? -6.961 -2.717 -2.931 1.00 97.94 84 ALA A O 1
ATOM 645 N N . ARG A 1 85 ? -7.040 -0.714 -3.949 1.00 96.50 85 ARG A N 1
ATOM 646 C CA . ARG A 1 85 ? -8.179 -0.185 -3.169 1.00 96.50 85 ARG A CA 1
ATOM 647 C C . ARG A 1 85 ? -9.482 -0.947 -3.389 1.00 96.50 85 ARG A C 1
ATOM 649 O O . ARG A 1 85 ? -10.361 -0.891 -2.538 1.00 96.50 85 ARG A O 1
ATOM 656 N N . ALA A 1 86 ? -9.609 -1.690 -4.488 1.00 97.12 86 ALA A N 1
ATOM 657 C CA . ALA A 1 86 ? -10.752 -2.576 -4.695 1.00 97.12 86 ALA A CA 1
ATOM 658 C C . ALA A 1 86 ? -10.748 -3.795 -3.749 1.00 97.12 86 ALA A C 1
ATOM 660 O O . ALA A 1 86 ? -11.765 -4.477 -3.628 1.00 97.12 86 ALA A O 1
ATOM 661 N N . ARG A 1 87 ? -9.612 -4.094 -3.099 1.00 97.88 87 ARG A N 1
ATOM 662 C CA . ARG A 1 87 ? -9.429 -5.260 -2.216 1.00 97.88 87 ARG A CA 1
ATOM 663 C C . ARG A 1 87 ? -9.053 -4.891 -0.781 1.00 97.88 87 ARG A C 1
ATOM 665 O O . ARG A 1 87 ? -9.332 -5.670 0.125 1.00 97.88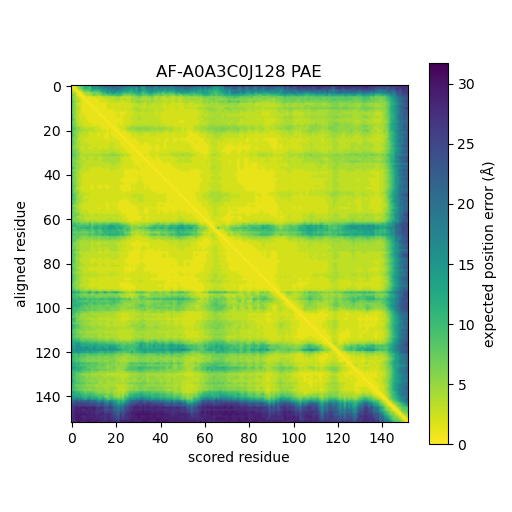 87 ARG A O 1
ATOM 672 N N . LEU A 1 88 ? -8.397 -3.747 -0.585 1.00 98.06 88 LEU A N 1
ATOM 673 C CA . LEU A 1 88 ? -7.808 -3.325 0.685 1.00 98.06 88 LEU A CA 1
ATOM 674 C C . LEU A 1 88 ? -8.360 -1.973 1.132 1.00 98.06 88 LEU A C 1
ATOM 676 O O . LEU A 1 88 ? -8.530 -1.061 0.323 1.00 98.06 88 LEU A O 1
ATOM 680 N N . HIS A 1 89 ? -8.561 -1.820 2.438 1.00 96.62 89 HIS A N 1
ATOM 681 C CA . HIS A 1 89 ? -9.056 -0.577 3.032 1.00 96.62 89 HIS A CA 1
ATOM 682 C C . HIS A 1 89 ? -7.994 0.529 3.062 1.00 96.62 89 HIS A C 1
ATOM 684 O O . HIS A 1 89 ? -8.314 1.713 2.947 1.00 96.62 89 HIS A O 1
ATOM 690 N N . TYR A 1 90 ? -6.721 0.149 3.207 1.00 96.31 90 TYR A N 1
ATOM 691 C CA . TYR A 1 90 ? -5.618 1.080 3.428 1.00 96.31 90 TYR A CA 1
ATOM 692 C C . TYR A 1 90 ? -4.521 0.877 2.387 1.00 96.31 90 TYR A C 1
ATOM 694 O O . TYR A 1 90 ? -3.671 -0.003 2.511 1.00 96.31 90 TYR A O 1
ATOM 702 N N . VAL A 1 91 ? -4.540 1.726 1.360 1.00 96.75 91 VAL A N 1
ATOM 703 C CA . VAL A 1 91 ? -3.531 1.746 0.296 1.00 96.75 91 VAL A CA 1
ATOM 704 C C . VAL A 1 91 ? -2.929 3.135 0.203 1.00 96.75 91 VAL A C 1
ATOM 706 O O . VAL A 1 91 ? -3.660 4.117 0.018 1.00 96.75 91 VAL A O 1
ATOM 709 N N . TYR A 1 92 ? -1.602 3.187 0.288 1.00 95.56 92 TYR A N 1
ATOM 710 C CA . TYR A 1 92 ? -0.828 4.418 0.281 1.00 95.56 92 TYR A CA 1
ATOM 711 C C . TYR A 1 92 ? 0.163 4.469 -0.880 1.00 95.56 92 TYR A C 1
ATOM 713 O O . TYR A 1 92 ? 0.701 3.445 -1.286 1.00 95.56 92 TYR A O 1
ATOM 721 N N . VAL A 1 93 ? 0.461 5.666 -1.379 1.00 94.62 93 VAL A N 1
ATOM 722 C CA . VAL A 1 93 ? 1.530 5.932 -2.350 1.00 94.62 93 VAL A CA 1
ATOM 723 C C . VAL A 1 93 ? 2.525 6.885 -1.697 1.00 94.62 93 VAL A C 1
ATOM 725 O O . VAL A 1 93 ? 2.215 8.051 -1.467 1.00 94.62 93 VAL A O 1
ATOM 728 N N . GLY A 1 94 ? 3.700 6.369 -1.327 1.00 84.31 94 GLY A N 1
ATOM 729 C CA . GLY A 1 94 ? 4.570 7.037 -0.350 1.00 84.31 94 GLY A CA 1
ATOM 730 C C . GLY A 1 94 ? 5.529 8.081 -0.928 1.00 84.31 94 GLY A C 1
ATOM 731 O O . GLY A 1 94 ? 5.661 9.173 -0.388 1.00 84.31 94 GLY A O 1
ATOM 732 N N . ASN A 1 95 ? 6.218 7.756 -2.023 1.00 87.81 95 ASN A N 1
ATOM 733 C CA . ASN A 1 95 ? 7.312 8.563 -2.590 1.00 87.81 95 ASN A CA 1
ATOM 734 C C . ASN A 1 95 ? 6.945 9.215 -3.940 1.00 87.81 95 ASN A C 1
ATOM 736 O O . ASN A 1 95 ? 7.816 9.538 -4.751 1.00 87.81 95 ASN A O 1
ATOM 740 N N . ALA A 1 96 ? 5.649 9.384 -4.195 1.00 86.75 96 ALA A N 1
ATOM 741 C CA . ALA A 1 96 ? 5.124 10.071 -5.365 1.00 86.75 96 ALA A CA 1
ATOM 742 C C . ALA A 1 96 ? 3.877 10.871 -4.976 1.00 86.75 96 ALA A C 1
ATOM 744 O O . ALA A 1 96 ? 3.025 10.380 -4.242 1.00 86.75 96 ALA A O 1
ATOM 745 N N . GLY A 1 97 ? 3.765 12.102 -5.480 1.00 84.00 97 GLY A N 1
ATOM 746 C CA . GLY A 1 97 ? 2.636 12.988 -5.194 1.00 84.00 97 GLY A CA 1
ATOM 747 C C . GLY A 1 97 ? 1.373 12.580 -5.950 1.00 84.00 97 GLY A C 1
ATOM 748 O O . GLY A 1 97 ? 1.025 13.223 -6.936 1.00 84.00 97 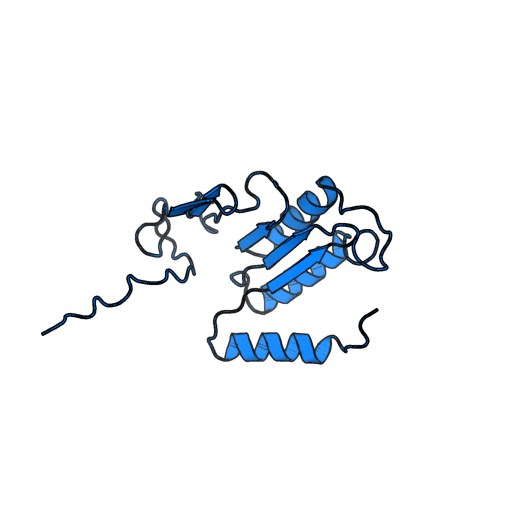GLY A O 1
ATOM 749 N N . ILE A 1 98 ? 0.707 11.509 -5.511 1.00 84.56 98 ILE A N 1
ATOM 750 C CA . ILE A 1 98 ? -0.626 11.135 -5.997 1.00 84.56 98 ILE A CA 1
ATOM 751 C C . ILE A 1 98 ? -1.687 11.795 -5.109 1.00 84.56 98 ILE A C 1
ATOM 753 O O . ILE A 1 98 ? -1.660 11.588 -3.893 1.00 84.56 98 ILE A O 1
ATOM 757 N N . PRO A 1 99 ? -2.629 12.574 -5.677 1.00 82.44 99 PRO A N 1
ATOM 758 C CA . PRO A 1 99 ? -3.733 13.158 -4.919 1.00 82.44 99 PRO A CA 1
ATOM 759 C C . PRO A 1 99 ? -4.507 12.100 -4.125 1.00 82.44 99 PRO A C 1
ATOM 761 O O . PRO A 1 99 ? -4.917 11.079 -4.674 1.00 82.44 99 PRO A O 1
ATOM 764 N N . GLY A 1 100 ? -4.674 12.322 -2.817 1.00 81.81 100 GLY A N 1
ATOM 765 C CA . GLY A 1 100 ? -5.327 11.367 -1.913 1.00 81.81 100 GLY A CA 1
ATOM 766 C C . GLY A 1 100 ? -4.591 10.029 -1.761 1.00 81.81 100 GLY A C 1
ATOM 767 O O . GLY A 1 100 ? -5.140 9.091 -1.187 1.00 81.81 100 GLY A O 1
ATOM 768 N N . GLY A 1 101 ? -3.367 9.907 -2.282 1.00 85.75 101 GLY A N 1
ATOM 769 C CA . GLY A 1 101 ? -2.557 8.695 -2.210 1.00 85.75 101 GLY A CA 1
ATOM 770 C C . GLY A 1 101 ? -1.914 8.479 -0.844 1.00 85.75 101 GLY A C 1
ATOM 771 O O . GLY A 1 101 ? -1.559 7.359 -0.524 1.00 85.75 101 GLY A O 1
ATOM 772 N N . SER A 1 102 ? -1.782 9.510 -0.012 1.00 90.38 102 SER A N 1
ATOM 773 C CA . SER A 1 102 ? -1.160 9.420 1.318 1.00 90.38 102 SER A CA 1
ATOM 774 C C . SER A 1 102 ? -2.154 9.490 2.477 1.00 90.38 102 SER A C 1
ATOM 776 O O . SER A 1 102 ? -1.769 9.306 3.632 1.00 90.38 102 SER A O 1
ATOM 778 N N . ASP A 1 103 ? -3.422 9.776 2.201 1.00 92.56 103 ASP A N 1
ATOM 779 C CA . ASP A 1 103 ? -4.432 10.005 3.230 1.00 92.56 103 ASP A CA 1
ATOM 780 C C . ASP A 1 103 ? -5.067 8.690 3.684 1.00 92.56 103 ASP A C 1
ATOM 782 O O . ASP A 1 103 ? -5.223 7.746 2.911 1.00 92.56 103 ASP A O 1
ATOM 786 N N . THR A 1 104 ? -5.445 8.624 4.958 1.00 93.50 104 THR A N 1
ATOM 787 C CA . THR A 1 104 ? -6.243 7.515 5.487 1.00 93.50 104 THR A CA 1
ATOM 788 C C . THR A 1 104 ? -7.709 7.917 5.436 1.00 93.50 104 THR A C 1
ATOM 790 O O . THR A 1 104 ? -8.105 8.914 6.047 1.00 93.50 104 THR A O 1
ATOM 793 N N . VAL A 1 105 ? -8.513 7.121 4.739 1.00 94.31 105 VAL A N 1
ATOM 794 C CA . VAL A 1 105 ? -9.970 7.269 4.670 1.00 94.31 105 VAL A CA 1
ATOM 795 C C . VAL A 1 105 ? -10.656 6.205 5.519 1.00 94.31 105 VAL A C 1
ATOM 797 O O . VAL A 1 105 ? -10.115 5.124 5.754 1.00 94.31 105 VAL A O 1
ATOM 800 N N . CYS A 1 106 ? -11.844 6.518 6.026 1.00 95.50 106 CYS A N 1
ATOM 801 C CA . CYS A 1 106 ? -12.674 5.552 6.724 1.00 95.50 106 CYS A CA 1
ATOM 802 C C . CYS A 1 106 ? -13.203 4.508 5.725 1.00 95.50 106 CYS A C 1
ATOM 804 O O . CYS A 1 106 ? -13.856 4.903 4.761 1.00 95.50 106 CYS A O 1
ATOM 806 N N . PRO A 1 107 ? -13.026 3.197 5.966 1.00 94.94 107 PRO A N 1
ATOM 807 C CA . PRO A 1 107 ? -13.507 2.166 5.042 1.00 94.94 107 PRO A CA 1
ATOM 808 C C . PRO A 1 107 ? -15.038 2.057 4.985 1.00 94.94 107 PRO A C 1
ATOM 810 O O . PRO A 1 107 ? -15.572 1.435 4.076 1.00 94.94 107 PRO A O 1
ATOM 813 N N . VAL A 1 108 ? -15.756 2.657 5.944 1.00 95.81 108 VAL A N 1
ATOM 814 C CA . VAL A 1 108 ? -17.223 2.572 6.038 1.00 95.81 108 VAL A CA 1
ATOM 815 C C . VAL A 1 108 ? -17.917 3.742 5.342 1.00 95.81 108 VAL A C 1
ATOM 817 O O . VAL A 1 108 ? -18.868 3.534 4.598 1.00 95.81 108 VAL A O 1
ATOM 820 N N . CYS A 1 109 ? -17.476 4.979 5.595 1.00 95.56 109 CYS A N 1
ATOM 821 C CA . CYS A 1 109 ? -18.134 6.182 5.066 1.00 95.56 109 CYS A CA 1
ATOM 822 C C . CYS A 1 109 ? -17.254 7.026 4.136 1.00 95.56 109 CYS A C 1
ATOM 824 O O . CYS A 1 109 ? -17.697 8.074 3.679 1.00 95.56 109 CYS A O 1
ATOM 826 N N . ASN A 1 110 ? -16.018 6.594 3.871 1.00 94.19 110 ASN A N 1
ATOM 827 C CA . ASN A 1 110 ? -15.048 7.272 3.009 1.00 94.19 110 ASN A CA 1
ATOM 828 C C . ASN A 1 110 ? -14.582 8.667 3.489 1.00 94.19 110 ASN A C 1
ATOM 830 O O . ASN A 1 110 ? -13.867 9.361 2.770 1.00 94.19 110 ASN A O 1
ATOM 834 N N . GLU A 1 111 ? -14.926 9.071 4.716 1.00 95.31 111 GLU A N 1
ATOM 835 C CA . GLU A 1 111 ? -14.435 10.314 5.328 1.00 95.31 111 GLU A CA 1
ATOM 836 C C . GLU A 1 111 ? -12.912 10.261 5.526 1.00 95.31 111 GLU A C 1
ATOM 838 O O . GLU A 1 111 ? -12.377 9.249 5.988 1.00 95.31 111 GLU A O 1
ATOM 843 N N . THR A 1 112 ? -12.195 11.348 5.232 1.00 94.69 112 THR A N 1
ATOM 844 C CA . THR A 1 112 ? -10.758 11.430 5.530 1.00 94.69 112 THR A CA 1
ATOM 845 C C . THR A 1 112 ? -10.545 11.518 7.040 1.00 94.69 112 THR A C 1
ATOM 847 O O . THR A 1 112 ? -10.967 12.475 7.681 1.00 94.69 112 THR A O 1
ATOM 850 N N . VAL A 1 113 ? -9.844 10.540 7.616 1.00 95.25 113 VAL A N 1
ATOM 851 C CA . VAL A 1 113 ? -9.591 10.460 9.066 1.00 95.25 113 VAL A CA 1
ATOM 852 C C . VAL A 1 113 ? -8.150 10.799 9.448 1.00 95.25 113 VAL A C 1
ATOM 854 O O . VAL A 1 113 ? -7.895 11.239 10.567 1.00 95.25 113 VAL A O 1
ATOM 857 N N . ILE A 1 114 ? -7.199 10.642 8.524 1.00 93.38 114 ILE A N 1
ATOM 858 C CA . ILE A 1 114 ? -5.834 11.161 8.672 1.00 93.38 114 ILE A CA 1
ATOM 859 C C . ILE A 1 114 ? -5.433 11.797 7.350 1.00 93.38 114 ILE A C 1
ATOM 861 O O . ILE A 1 114 ? -5.437 11.119 6.323 1.00 93.38 114 ILE A O 1
ATOM 865 N N . ARG A 1 115 ? -5.048 13.072 7.385 1.00 92.00 115 ARG A N 1
ATOM 866 C CA . ARG A 1 115 ? -4.529 13.786 6.215 1.00 92.00 115 ARG A CA 1
ATOM 867 C C . ARG A 1 115 ? -3.023 13.970 6.334 1.00 92.00 115 ARG A C 1
ATOM 869 O O . ARG A 1 115 ? -2.530 14.344 7.399 1.00 92.00 115 ARG A O 1
ATOM 876 N N . ARG A 1 116 ? -2.282 13.698 5.259 1.00 88.50 116 ARG A N 1
ATOM 877 C CA . ARG A 1 116 ? -0.815 13.800 5.227 1.00 88.50 116 ARG A CA 1
ATOM 878 C C . ARG A 1 116 ? -0.371 14.775 4.142 1.00 88.50 116 ARG A C 1
ATOM 880 O O . ARG A 1 116 ? -0.659 14.579 2.968 1.00 88.50 116 ARG A O 1
ATOM 887 N N . HIS A 1 117 ? 0.392 15.791 4.535 1.00 83.81 117 HIS A N 1
ATOM 888 C CA . HIS A 1 117 ? 1.010 16.763 3.628 1.00 83.81 117 HIS A CA 1
ATOM 889 C C . HIS A 1 117 ? 2.490 16.415 3.451 1.00 83.81 117 HIS A C 1
ATOM 891 O O . HIS A 1 117 ? 3.374 17.004 4.082 1.00 83.81 117 HIS A O 1
ATOM 897 N N . GLY A 1 118 ? 2.753 15.385 2.644 1.00 75.44 118 GLY A N 1
ATOM 898 C CA . GLY A 1 118 ? 4.086 14.791 2.525 1.00 75.44 118 GLY A CA 1
ATOM 899 C C . GLY A 1 118 ? 4.632 14.331 3.883 1.00 75.44 118 GLY A C 1
ATOM 900 O O . GLY A 1 118 ? 3.882 13.885 4.750 1.00 75.44 118 GLY A O 1
ATOM 901 N N . HIS A 1 119 ? 5.941 14.473 4.089 1.00 72.12 119 HIS A N 1
ATOM 902 C CA . HIS A 1 119 ? 6.591 14.147 5.367 1.00 72.12 119 HIS A CA 1
ATOM 903 C C . HIS A 1 119 ? 6.500 15.271 6.411 1.00 72.12 119 HIS A C 1
ATOM 905 O O . HIS A 1 119 ? 6.925 15.084 7.547 1.00 72.12 119 HIS A O 1
ATOM 911 N N . ALA A 1 120 ? 5.990 16.446 6.033 1.00 75.88 120 ALA A N 1
ATOM 912 C CA . ALA A 1 120 ? 6.104 17.653 6.846 1.00 75.88 120 ALA A CA 1
ATOM 913 C C . ALA A 1 120 ? 5.006 17.772 7.908 1.00 75.88 120 ALA A C 1
ATOM 915 O O . ALA A 1 120 ? 5.244 18.324 8.981 1.00 75.88 120 ALA A O 1
ATOM 916 N N . ARG A 1 121 ? 3.790 17.296 7.613 1.00 84.06 121 ARG A N 1
ATOM 917 C CA . ARG A 1 121 ? 2.640 17.483 8.503 1.00 84.06 121 ARG A CA 1
ATOM 918 C C . ARG A 1 121 ? 1.631 16.352 8.380 1.00 84.06 121 ARG A C 1
ATOM 920 O O . ARG A 1 121 ? 1.249 15.963 7.279 1.00 84.06 121 ARG A O 1
ATOM 927 N N . VAL A 1 122 ? 1.154 15.893 9.534 1.00 88.25 122 VAL A N 1
ATOM 928 C CA . VAL A 1 122 ? 0.057 14.932 9.667 1.00 88.25 122 VAL A CA 1
ATOM 929 C C . VAL A 1 122 ? -1.060 15.585 10.471 1.00 88.25 122 VAL A C 1
ATOM 931 O O . VAL A 1 122 ? -0.823 16.118 11.552 1.00 88.25 122 VAL A O 1
ATOM 934 N N . GLU A 1 123 ? -2.276 15.559 9.940 1.00 91.12 123 GLU A N 1
ATOM 935 C CA . GLU A 1 123 ? -3.488 16.013 10.619 1.00 91.12 123 GLU A CA 1
ATOM 936 C C . GLU A 1 123 ? -4.297 14.789 11.051 1.00 91.12 123 GLU A C 1
ATOM 938 O O . GLU A 1 123 ? -4.732 13.993 10.215 1.00 91.12 123 GLU A O 1
ATOM 943 N N . LEU A 1 124 ? -4.498 14.638 12.360 1.00 92.06 124 LEU A N 1
ATOM 944 C CA . LEU A 1 124 ? -5.363 13.607 12.926 1.00 92.06 124 LEU A CA 1
ATOM 945 C C . LEU A 1 124 ? -6.787 14.160 13.016 1.00 92.06 124 LEU A C 1
ATOM 947 O O . LEU A 1 124 ? -7.053 15.064 13.803 1.00 92.06 124 LEU A O 1
ATOM 951 N N . LEU A 1 125 ? -7.696 13.614 12.210 1.00 92.81 125 LEU A N 1
ATOM 952 C CA . LEU A 1 125 ? -9.115 13.995 12.165 1.00 92.81 125 LEU A CA 1
ATOM 953 C C . LEU A 1 125 ? -9.995 12.961 12.890 1.00 92.81 125 LEU A C 1
ATOM 955 O O . LEU A 1 125 ? -11.214 12.953 12.759 1.00 92.81 125 LEU A O 1
ATOM 959 N N . LEU A 1 126 ? -9.371 12.054 13.639 1.00 92.06 126 LEU A N 1
ATOM 960 C CA . LEU A 1 126 ? -10.026 10.983 14.381 1.00 92.06 126 LEU A CA 1
ATOM 961 C C . LEU A 1 126 ? -10.645 11.498 15.683 1.00 92.06 126 LEU A C 1
ATOM 963 O O . LEU A 1 126 ? -10.124 12.407 16.329 1.00 92.06 126 LEU A O 1
ATOM 967 N N . ARG A 1 127 ? -11.697 10.818 16.141 1.00 90.69 127 ARG A N 1
ATOM 968 C CA . ARG A 1 127 ? -12.142 10.875 17.536 1.00 90.69 127 ARG A CA 1
ATOM 969 C C . ARG A 1 127 ? -11.531 9.684 18.276 1.00 90.69 127 ARG A C 1
ATOM 971 O O . ARG A 1 127 ? -12.078 8.584 18.244 1.00 90.69 127 ARG A O 1
ATOM 978 N N . GLY A 1 128 ? -10.365 9.883 18.890 1.00 88.31 128 GLY A N 1
ATOM 979 C CA . GLY A 1 128 ? -9.572 8.783 19.450 1.00 88.31 128 GLY A CA 1
ATOM 980 C C . GLY A 1 128 ? -9.061 7.860 18.340 1.00 88.31 128 GLY A C 1
ATOM 981 O O . GLY A 1 128 ? -8.283 8.295 17.497 1.00 88.31 128 GLY A O 1
ATOM 982 N N . ALA A 1 129 ? -9.525 6.608 18.317 1.00 89.19 129 ALA A N 1
ATOM 983 C CA . ALA A 1 129 ? -9.238 5.639 17.253 1.00 89.19 129 ALA A CA 1
ATOM 984 C C . ALA A 1 129 ? -10.437 5.405 16.310 1.00 89.19 129 ALA A C 1
ATOM 986 O O . ALA A 1 129 ? -10.465 4.412 15.592 1.00 89.19 129 ALA A O 1
ATOM 987 N N . SER A 1 130 ? -11.434 6.297 16.305 1.00 94.44 130 SER A N 1
ATOM 988 C CA . SER A 1 130 ? -12.659 6.138 15.511 1.00 94.44 130 SER A CA 1
ATOM 989 C C . SER A 1 130 ? -12.872 7.273 14.513 1.00 94.44 130 SER A C 1
ATOM 991 O O . SER A 1 130 ? -12.452 8.414 14.724 1.00 94.44 130 SER A O 1
ATOM 993 N N . CYS A 1 131 ? -13.582 6.966 13.429 1.00 95.75 131 CYS A N 1
ATOM 994 C CA . CYS A 1 131 ? -14.060 7.948 12.466 1.00 95.75 131 CYS A CA 1
ATOM 995 C C . CYS A 1 131 ? -15.021 8.943 13.148 1.00 95.75 131 CYS A C 1
ATOM 997 O O . CYS A 1 131 ? -15.973 8.510 13.804 1.00 95.75 131 CYS A O 1
ATOM 999 N N . PRO A 1 132 ? -14.833 10.264 12.976 1.00 95.06 132 PRO A N 1
ATOM 1000 C CA . PRO A 1 132 ? -15.707 11.266 13.585 1.00 95.06 132 PRO A CA 1
ATOM 1001 C C . PRO A 1 132 ? -17.116 11.295 12.972 1.00 95.06 132 PRO A C 1
ATOM 1003 O O . PRO A 1 132 ? -18.044 11.731 13.649 1.00 95.06 132 PRO A O 1
ATOM 1006 N N . ALA A 1 133 ? -17.270 10.849 11.719 1.00 96.38 133 ALA A N 1
ATOM 1007 C CA . ALA A 1 133 ? -18.519 10.933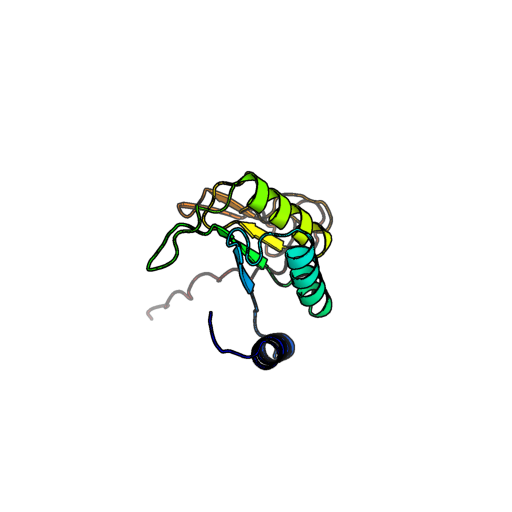 10.965 1.00 96.38 133 ALA A CA 1
ATOM 1008 C C . ALA A 1 133 ? -19.451 9.736 11.212 1.00 96.38 133 ALA A C 1
ATOM 1010 O O . ALA A 1 133 ? -20.638 9.930 11.453 1.00 96.38 133 ALA A O 1
ATOM 1011 N N . CYS A 1 134 ? -18.930 8.503 11.178 1.00 96.81 134 CYS A N 1
ATOM 1012 C CA . CYS A 1 134 ? -19.746 7.287 11.323 1.00 96.81 134 CYS A CA 1
ATOM 1013 C C . CYS A 1 134 ? -19.437 6.457 12.580 1.00 96.81 134 CYS A C 1
ATOM 1015 O O . CYS A 1 134 ? -20.126 5.478 12.847 1.00 96.81 134 CYS A O 1
ATOM 1017 N N . GLY A 1 135 ? -18.396 6.807 13.343 1.00 95.06 135 GLY A N 1
ATOM 1018 C CA . GLY A 1 135 ? -18.005 6.087 14.559 1.00 95.06 135 GLY A CA 1
ATOM 1019 C C . GLY A 1 135 ? -17.232 4.782 14.335 1.00 95.06 135 GLY A C 1
ATOM 1020 O O . GLY A 1 135 ? -16.798 4.179 15.316 1.00 95.06 135 GLY A O 1
ATOM 1021 N N . ALA A 1 136 ? -17.010 4.356 13.085 1.00 95.19 136 ALA A N 1
ATOM 1022 C CA . ALA A 1 136 ? -16.248 3.144 12.783 1.00 95.19 136 ALA A CA 1
ATOM 1023 C C . ALA A 1 136 ? -14.834 3.200 13.381 1.00 95.19 136 ALA A C 1
ATOM 1025 O O . ALA A 1 136 ? -14.151 4.222 13.271 1.00 95.19 136 ALA A O 1
ATOM 1026 N N . GLY A 1 137 ? -14.393 2.101 13.998 1.00 93.56 137 GLY A N 1
ATOM 1027 C CA . GLY A 1 137 ? -13.024 1.962 14.488 1.00 93.56 137 GLY A CA 1
ATOM 1028 C C . GLY A 1 137 ? -12.033 1.938 13.326 1.00 93.56 137 GLY A C 1
ATOM 1029 O O . GLY A 1 137 ? -12.249 1.246 12.336 1.00 93.56 137 GLY A O 1
ATOM 1030 N N . ILE A 1 138 ? -10.957 2.707 13.441 1.00 93.62 138 ILE A N 1
ATOM 1031 C CA . ILE A 1 138 ? -9.863 2.761 12.476 1.00 93.62 138 ILE A CA 1
ATOM 1032 C C . ILE A 1 138 ? -8.659 2.070 13.135 1.00 93.62 138 ILE A C 1
ATOM 1034 O O . ILE A 1 138 ? -8.265 2.481 14.229 1.00 93.62 138 ILE A O 1
ATOM 1038 N N . PRO A 1 139 ? -8.049 1.040 12.516 1.00 88.12 139 PRO A N 1
ATOM 1039 C CA . PRO A 1 139 ? -6.968 0.242 13.095 1.00 88.12 139 PRO A CA 1
ATOM 1040 C C . PRO A 1 139 ? -5.620 0.984 13.051 1.00 88.12 139 PRO A C 1
ATOM 1042 O O . PRO A 1 139 ? -4.593 0.450 12.641 1.00 88.12 139 PRO A O 1
ATOM 1045 N N . VAL A 1 140 ? -5.609 2.246 13.479 1.00 84.38 140 VAL A N 1
ATOM 1046 C CA . VAL A 1 140 ? -4.410 3.076 13.579 1.00 84.38 140 VAL A CA 1
ATOM 1047 C C . VAL A 1 140 ? -3.769 2.906 14.950 1.00 84.38 140 VAL A C 1
ATOM 1049 O O . VAL A 1 140 ? -4.404 3.063 15.993 1.00 84.38 140 VAL A O 1
ATOM 1052 N N . LYS A 1 141 ? -2.471 2.605 14.960 1.00 77.81 141 LYS A N 1
ATOM 1053 C CA . LYS A 1 141 ? -1.660 2.599 16.179 1.00 77.81 141 LYS A CA 1
ATOM 1054 C C . LYS A 1 141 ? -1.092 3.999 16.390 1.00 77.81 141 LYS A C 1
ATOM 1056 O O . LYS A 1 141 ? -0.032 4.337 15.873 1.00 77.81 141 LYS A O 1
ATOM 1061 N N . LEU A 1 142 ? -1.820 4.831 17.130 1.00 71.06 142 LEU A N 1
ATOM 1062 C CA . LEU A 1 142 ? -1.299 6.119 17.578 1.00 71.06 142 LEU A CA 1
ATOM 1063 C C . LEU A 1 142 ? -0.285 5.860 18.696 1.00 71.06 142 LEU A C 1
ATOM 1065 O O . LEU A 1 142 ? -0.605 5.205 19.689 1.00 71.06 142 LEU A O 1
ATOM 1069 N N . ARG A 1 143 ? 0.947 6.348 18.535 1.00 62.56 143 ARG A N 1
ATOM 1070 C CA . ARG A 1 143 ? 1.908 6.364 19.640 1.00 62.56 143 ARG A CA 1
ATOM 1071 C C . ARG A 1 143 ? 1.358 7.344 20.681 1.00 62.56 143 ARG A C 1
ATOM 1073 O O . ARG A 1 143 ? 1.118 8.503 20.349 1.00 62.56 143 ARG A O 1
ATOM 1080 N N . GLY A 1 144 ? 1.081 6.863 21.893 1.00 55.75 144 GLY A N 1
ATOM 1081 C CA . GLY A 1 144 ? 0.680 7.731 23.002 1.00 55.75 144 GLY A CA 1
ATOM 1082 C C . GLY A 1 144 ? 1.777 8.754 23.328 1.00 55.75 144 GLY A C 1
ATOM 1083 O O . GLY A 1 144 ? 2.911 8.583 22.865 1.00 55.75 144 GLY A O 1
ATOM 1084 N N . PRO A 1 145 ? 1.470 9.807 24.108 1.00 50.28 145 PRO A N 1
ATOM 1085 C CA . PRO A 1 145 ? 2.518 10.661 24.656 1.00 50.28 145 PRO A CA 1
ATOM 1086 C C . PRO A 1 145 ? 3.536 9.787 25.402 1.00 50.28 145 PRO A C 1
ATOM 1088 O O . PRO A 1 145 ? 3.155 8.809 26.052 1.00 50.28 145 PRO A O 1
ATOM 1091 N N . GLU A 1 146 ? 4.827 10.101 25.267 1.00 46.28 146 GLU A N 1
ATOM 1092 C CA . GLU A 1 146 ? 5.846 9.490 26.124 1.00 46.28 146 GLU A CA 1
ATOM 1093 C C . GLU A 1 146 ? 5.424 9.697 27.585 1.00 46.28 146 GLU A C 1
ATOM 1095 O O . GLU A 1 146 ? 4.947 10.789 27.913 1.00 46.28 146 GLU A O 1
ATOM 1100 N N . PRO A 1 147 ? 5.530 8.677 28.459 1.00 46.84 147 PRO A N 1
ATOM 1101 C CA . PRO A 1 147 ? 5.307 8.901 29.876 1.00 46.84 147 PRO A CA 1
ATOM 1102 C C . PRO A 1 147 ? 6.259 10.014 30.305 1.00 46.84 147 PRO A C 1
ATOM 1104 O O . PRO A 1 147 ? 7.474 9.898 30.119 1.00 46.84 147 PRO A O 1
ATOM 1107 N N . THR A 1 148 ? 5.706 11.109 30.825 1.00 48.69 148 THR A N 1
ATOM 1108 C CA . THR A 1 148 ? 6.502 12.108 31.524 1.00 48.69 148 THR A CA 1
ATOM 1109 C C . THR A 1 148 ? 7.266 11.354 32.600 1.00 48.69 148 THR A C 1
ATOM 1111 O O . THR A 1 148 ? 6.671 10.678 33.439 1.00 48.69 148 THR A O 1
ATOM 1114 N N . GLN A 1 149 ? 8.597 11.376 32.522 1.00 49.19 149 GLN A N 1
ATOM 1115 C CA . GLN A 1 149 ? 9.406 11.000 33.667 1.00 49.19 149 GLN A CA 1
ATOM 1116 C C . GLN A 1 149 ? 9.101 12.041 34.740 1.00 49.19 149 GLN A C 1
ATOM 1118 O O . GLN A 1 149 ? 9.631 13.152 34.710 1.00 49.19 149 GLN A O 1
ATOM 1123 N N . ASP A 1 150 ? 8.174 11.701 35.629 1.00 45.88 150 ASP A N 1
ATOM 1124 C CA . ASP A 1 150 ? 7.945 12.430 36.862 1.00 45.88 150 ASP A CA 1
ATOM 1125 C C . ASP A 1 150 ? 9.217 12.256 37.698 1.00 45.88 150 ASP A C 1
ATOM 1127 O O . ASP A 1 150 ? 9.424 11.243 38.367 1.00 45.88 150 ASP A O 1
ATOM 1131 N N . ASN A 1 151 ? 10.125 13.224 37.575 1.00 45.16 151 ASN A N 1
ATOM 1132 C CA . ASN A 1 151 ? 11.260 13.370 38.472 1.00 45.16 151 ASN A CA 1
ATOM 1133 C C . ASN A 1 151 ? 10.708 13.741 39.852 1.00 45.16 151 ASN A C 1
ATOM 1135 O O . ASN A 1 151 ? 10.347 14.898 40.078 1.00 45.16 151 ASN A O 1
ATOM 1139 N N . ASN A 1 152 ? 10.639 12.754 40.744 1.00 47.06 152 ASN A N 1
ATOM 1140 C CA . ASN A 1 152 ? 10.539 12.962 42.185 1.00 47.06 152 ASN A CA 1
ATOM 1141 C C . ASN A 1 152 ? 11.871 12.609 42.842 1.00 47.06 152 ASN A C 1
ATOM 1143 O O . ASN A 1 152 ? 12.266 11.425 42.741 1.00 47.06 152 ASN A O 1
#

pLDDT: mean 89.36, std 12.83, range [45.16, 98.5]

Nearest PDB structures (foldseek):
  3cb8-assembly1_A  TM=8.341E-01  e=3.055E-02  unclassified
  6arh-assembly1_C  TM=5.391E-01  e=2.505E-01  Homo sapiens
  8hw0-assembly1_A  TM=4.580E-01  e=1.298E-01  Devosia
  2yr1-assembly1_B  TM=5.497E-01  e=6.716E-01  Geobacillus kaustophilus HTA426
  7wf3-assembly1_C  TM=4.798E-01  e=1.923E+00  Homo sapiens

Foldseek 3Di:
DDPDDPVVVLVVQLVCVVVVHQAAEEDEQFPPPQLDLVSLLVVLQSVVVSNLLHAYEYEWDPDDDPDDGHIDDPVSVVSSQVSSVVRHQHAAYAHDPDVVRHFRADSPPRHTQWDDPHPPDIDGNAPVQADPPPRHGRPDDDDDPDPPPPDD